Protein AF-A0A6P6J792-F1 (afdb_monomer_lite)

Structure (mmCIF, N/CA/C/O backbone):
data_AF-A0A6P6J792-F1
#
_entry.id   AF-A0A6P6J792-F1
#
loop_
_atom_site.group_PDB
_atom_site.id
_atom_site.type_symbol
_atom_site.label_atom_id
_atom_site.label_alt_id
_atom_site.label_comp_id
_atom_site.label_asym_id
_atom_site.label_entity_id
_atom_site.label_seq_id
_atom_site.pdbx_PDB_ins_code
_atom_site.Cartn_x
_atom_site.Cartn_y
_atom_site.Cartn_z
_atom_site.occupancy
_atom_site.B_iso_or_equiv
_atom_site.auth_seq_id
_atom_site.auth_comp_id
_atom_site.auth_asym_id
_atom_site.auth_atom_id
_atom_site.pdbx_PDB_model_num
ATOM 1 N N . MET A 1 1 ? -31.575 -14.128 58.878 1.00 41.38 1 MET A N 1
ATOM 2 C CA . MET A 1 1 ? -30.615 -15.255 58.989 1.00 41.38 1 MET A CA 1
ATOM 3 C C . MET A 1 1 ? -31.148 -16.362 58.093 1.00 41.38 1 MET A C 1
ATOM 5 O O . MET A 1 1 ? -32.275 -16.748 58.332 1.00 41.38 1 MET A O 1
ATOM 9 N N . GLN A 1 2 ? -30.532 -16.845 57.014 1.00 39.12 2 GLN A N 1
ATOM 10 C CA . GLN A 1 2 ? -29.166 -16.829 56.459 1.00 39.12 2 GLN A CA 1
ATOM 11 C C . GLN A 1 2 ? -29.321 -16.738 54.914 1.00 39.12 2 GLN A C 1
ATOM 13 O O . GLN A 1 2 ? -30.226 -17.353 54.366 1.00 39.12 2 GLN A O 1
ATOM 18 N N . ALA A 1 3 ? -28.703 -15.783 54.214 1.00 39.28 3 ALA A N 1
ATOM 19 C CA . ALA A 1 3 ? -27.408 -15.894 53.523 1.00 39.28 3 ALA A CA 1
ATOM 20 C C . ALA A 1 3 ? -27.269 -17.121 52.591 1.00 39.28 3 ALA A C 1
ATOM 22 O O . ALA A 1 3 ? -26.806 -18.173 53.017 1.00 39.28 3 ALA A O 1
ATOM 23 N N . VAL A 1 4 ? -27.589 -16.949 51.301 1.00 47.94 4 VAL A N 1
ATOM 24 C CA . VAL A 1 4 ? -27.115 -17.831 50.219 1.00 47.94 4 VAL A CA 1
ATOM 25 C C . VAL A 1 4 ? -26.208 -17.003 49.304 1.00 47.94 4 VAL A C 1
ATOM 27 O O . VAL A 1 4 ? -26.667 -16.164 48.534 1.00 47.94 4 VAL A O 1
ATOM 30 N N . PHE A 1 5 ? -24.901 -17.224 49.462 1.00 41.66 5 PHE A N 1
ATOM 31 C CA . PHE A 1 5 ? -23.825 -16.862 48.532 1.00 41.66 5 PHE A CA 1
ATOM 32 C C . PHE A 1 5 ? -24.157 -17.442 47.137 1.00 41.66 5 PHE A C 1
ATOM 34 O O . PHE A 1 5 ? -24.594 -18.581 47.038 1.00 41.66 5 PHE A O 1
ATOM 41 N N . GLY A 1 6 ? -24.055 -16.730 46.013 1.00 37.09 6 GLY A N 1
ATOM 42 C CA . GLY A 1 6 ? -22.864 -16.042 45.524 1.00 37.09 6 GLY A CA 1
ATOM 43 C C . GLY A 1 6 ? -22.067 -16.977 44.601 1.00 37.09 6 GLY A C 1
ATOM 44 O O . GLY A 1 6 ? -21.138 -17.634 45.057 1.00 37.09 6 GLY A O 1
ATOM 45 N N . ARG A 1 7 ? -22.412 -17.043 43.305 1.00 44.44 7 ARG A N 1
ATOM 46 C CA . ARG A 1 7 ? -21.507 -17.540 42.250 1.00 44.44 7 ARG A CA 1
ATOM 47 C C . ARG A 1 7 ? -21.134 -16.361 41.343 1.00 44.44 7 ARG A C 1
ATOM 49 O O . ARG A 1 7 ? -22.045 -15.745 40.792 1.00 44.44 7 ARG A O 1
ATOM 56 N N . PRO A 1 8 ? -19.842 -16.025 41.188 1.00 38.97 8 PRO A N 1
ATOM 57 C CA . PRO A 1 8 ? -19.421 -14.940 40.317 1.00 38.97 8 PRO A CA 1
ATOM 58 C C . PRO A 1 8 ? -19.503 -15.390 38.855 1.00 38.97 8 PRO A C 1
ATOM 60 O O . PRO A 1 8 ? -18.970 -16.438 38.484 1.00 38.97 8 PRO A O 1
ATOM 63 N N . LEU A 1 9 ? -20.175 -14.593 38.023 1.00 39.94 9 LEU A N 1
ATOM 64 C CA . LEU A 1 9 ? -20.071 -14.709 36.575 1.00 39.94 9 LEU A CA 1
ATOM 65 C C . LEU A 1 9 ? -18.696 -14.158 36.185 1.00 39.94 9 LEU A C 1
ATOM 67 O O . LEU A 1 9 ? -18.385 -13.000 36.452 1.00 39.94 9 LEU A O 1
ATOM 71 N N . SER A 1 10 ? -17.867 -15.043 35.640 1.00 38.91 10 SER A N 1
ATOM 72 C CA . SER A 1 10 ? -16.503 -14.788 35.185 1.00 38.91 10 SER A CA 1
ATOM 73 C C . SER A 1 10 ? -16.406 -13.488 34.377 1.00 38.91 10 SER A C 1
ATOM 75 O O . SER A 1 10 ? -16.953 -13.373 33.282 1.00 38.91 10 SER A O 1
ATOM 77 N N . THR A 1 11 ? -15.687 -12.511 34.927 1.00 44.66 11 THR A N 1
ATOM 78 C CA . THR A 1 11 ? -15.142 -11.366 34.199 1.00 44.66 11 THR A CA 1
ATOM 79 C C . THR A 1 11 ? -13.921 -11.841 33.417 1.00 44.66 11 THR A C 1
ATOM 81 O O . THR A 1 11 ? -12.797 -11.803 33.918 1.00 44.66 11 THR A O 1
ATOM 84 N N . GLY A 1 12 ? -14.142 -12.344 32.206 1.00 41.75 12 GLY A N 1
ATOM 85 C CA . GLY A 1 12 ? -13.082 -12.475 31.210 1.00 41.75 12 GLY A CA 1
ATOM 86 C C . GLY A 1 12 ? -12.926 -11.149 30.454 1.00 41.75 12 GLY A C 1
ATOM 87 O O . GLY A 1 12 ? -13.945 -10.586 30.048 1.00 41.75 12 GLY A O 1
ATOM 88 N N . PRO A 1 13 ? -11.708 -10.620 30.244 1.00 41.22 13 PRO A N 1
ATOM 89 C CA . PRO A 1 13 ? -11.504 -9.504 29.330 1.00 41.22 13 PRO A CA 1
ATOM 90 C C . PRO A 1 13 ? -11.864 -9.950 27.907 1.00 41.22 13 PRO A C 1
ATOM 92 O O . PRO A 1 13 ? -11.348 -10.958 27.424 1.00 41.22 13 PRO A O 1
ATOM 95 N N . LEU A 1 14 ? -12.736 -9.199 27.228 1.00 41.28 14 LEU A N 1
ATOM 96 C CA . LEU A 1 14 ? -12.892 -9.278 25.775 1.00 41.28 14 LEU A CA 1
ATOM 97 C C . LEU A 1 14 ? -11.560 -8.852 25.157 1.00 41.28 14 LEU A C 1
ATOM 99 O O . LEU A 1 14 ? -11.226 -7.672 25.083 1.00 41.28 14 LEU A O 1
ATOM 103 N N . GLN A 1 15 ? -10.768 -9.847 24.784 1.00 40.12 15 GLN A N 1
ATOM 104 C CA . GLN A 1 15 ? -9.461 -9.685 24.179 1.00 40.12 15 GLN A CA 1
ATOM 105 C C . GLN A 1 15 ? -9.638 -9.226 22.724 1.00 40.12 15 GLN A C 1
ATOM 107 O O . GLN A 1 15 ? -9.521 -10.005 21.785 1.00 40.12 15 GLN A O 1
ATOM 112 N N . SER A 1 16 ? -9.941 -7.941 22.533 1.00 38.25 16 SER A N 1
ATOM 113 C CA . SER A 1 16 ? -9.894 -7.269 21.230 1.00 38.25 16 SER A CA 1
ATOM 114 C C . SER A 1 16 ? -8.471 -6.796 20.936 1.00 38.25 16 SER A C 1
ATOM 116 O O . SER A 1 16 ? -8.229 -5.623 20.681 1.00 38.25 16 SER A O 1
ATOM 118 N N . THR A 1 17 ? -7.492 -7.699 20.974 1.00 41.62 17 THR A N 1
ATOM 119 C CA . THR A 1 17 ? -6.178 -7.411 20.393 1.00 41.62 17 THR A CA 1
ATOM 120 C C . THR A 1 17 ? -6.271 -7.638 18.892 1.00 41.62 17 THR A C 1
ATOM 122 O O . THR A 1 17 ? -5.899 -8.696 18.388 1.00 41.62 17 THR A O 1
ATOM 125 N N . MET A 1 18 ? -6.766 -6.641 18.160 1.00 43.47 18 MET A N 1
ATOM 126 C CA . MET A 1 18 ? -6.448 -6.505 16.737 1.00 43.47 18 MET A CA 1
ATOM 127 C C . MET A 1 18 ? -5.038 -5.919 16.653 1.00 43.47 18 MET A C 1
ATOM 129 O O . MET A 1 18 ? -4.841 -4.753 16.329 1.00 43.47 18 MET A O 1
ATOM 133 N N . ALA A 1 19 ? -4.053 -6.724 17.054 1.00 40.78 19 ALA A N 1
ATOM 134 C CA . ALA A 1 19 ? -2.654 -6.385 16.884 1.00 40.78 19 ALA A CA 1
ATOM 135 C C . ALA A 1 19 ? -2.362 -6.389 15.381 1.00 40.78 19 ALA A C 1
ATOM 137 O O . ALA A 1 19 ? -2.520 -7.413 14.711 1.00 40.78 19 ALA A O 1
ATOM 138 N N . ALA A 1 20 ? -1.972 -5.229 14.853 1.00 48.38 20 ALA A N 1
ATOM 139 C CA . ALA A 1 20 ? -1.456 -5.115 13.500 1.00 48.38 20 ALA A CA 1
ATOM 140 C C . ALA A 1 20 ? -0.304 -6.124 13.322 1.00 48.38 20 ALA A C 1
ATOM 142 O O . ALA A 1 20 ? 0.550 -6.218 14.210 1.00 48.38 20 ALA A O 1
ATOM 143 N N . PRO A 1 21 ? -0.241 -6.889 12.217 1.00 50.12 21 PRO A N 1
ATOM 144 C CA . PRO A 1 21 ? 0.882 -7.781 11.982 1.00 50.12 21 PRO A CA 1
ATOM 145 C C . PRO A 1 21 ? 2.150 -6.929 11.837 1.00 50.12 21 PRO A C 1
ATOM 147 O O . PRO A 1 21 ? 2.362 -6.290 10.812 1.00 50.12 21 PRO A O 1
ATOM 150 N N . GLY A 1 22 ? 2.991 -6.899 12.873 1.00 50.22 22 GLY A N 1
ATOM 151 C CA . GLY A 1 22 ? 4.273 -6.184 12.899 1.00 50.22 22 GLY A CA 1
ATOM 152 C C . GLY A 1 22 ? 5.383 -6.872 12.097 1.00 50.22 22 GLY A C 1
ATOM 153 O O . GLY A 1 22 ? 6.554 -6.762 12.451 1.00 50.22 22 GLY A O 1
ATOM 154 N N . GLY A 1 23 ? 5.030 -7.633 11.059 1.00 55.28 23 GLY A N 1
ATOM 155 C CA . GLY A 1 23 ? 5.994 -8.257 10.158 1.00 55.28 23 GLY A CA 1
ATOM 156 C C . GLY A 1 23 ? 6.503 -7.241 9.141 1.00 55.28 23 GLY A C 1
ATOM 157 O O . GLY A 1 23 ? 5.718 -6.460 8.605 1.00 55.28 23 GLY A O 1
ATOM 158 N N . ALA A 1 24 ? 7.808 -7.249 8.863 1.00 55.84 24 ALA A N 1
ATOM 159 C CA . ALA A 1 24 ? 8.373 -6.488 7.754 1.00 55.84 24 ALA A CA 1
ATOM 160 C C . ALA A 1 24 ? 7.619 -6.848 6.461 1.00 55.84 24 ALA A C 1
ATOM 162 O O . ALA A 1 24 ? 7.564 -8.012 6.062 1.00 55.84 24 ALA A O 1
ATOM 163 N N . LEU A 1 25 ? 6.969 -5.854 5.858 1.00 68.12 25 LEU A N 1
ATOM 164 C CA . LEU A 1 25 ? 6.150 -6.044 4.668 1.00 68.12 25 LEU A CA 1
ATOM 165 C C . LEU A 1 25 ? 7.072 -6.135 3.457 1.00 68.12 25 LEU A C 1
ATOM 167 O O . LEU A 1 25 ? 7.645 -5.134 3.038 1.00 68.12 25 LEU A O 1
ATOM 171 N N . ASN A 1 26 ? 7.218 -7.341 2.914 1.00 74.00 26 ASN A N 1
ATOM 172 C CA . ASN A 1 26 ? 8.044 -7.580 1.737 1.00 74.00 26 ASN A CA 1
ATOM 173 C C . ASN A 1 26 ? 7.243 -7.258 0.468 1.00 74.00 26 ASN A C 1
ATOM 175 O O . ASN A 1 26 ? 6.236 -7.905 0.190 1.00 74.00 26 ASN A O 1
ATOM 179 N N . CYS A 1 27 ? 7.702 -6.273 -0.309 1.00 83.38 27 CYS A N 1
ATOM 180 C CA . CYS A 1 27 ? 7.125 -5.900 -1.609 1.00 83.38 27 CYS A CA 1
ATOM 181 C C . CYS A 1 27 ? 7.493 -6.903 -2.725 1.00 83.38 27 CYS A C 1
ATOM 183 O O . CYS A 1 27 ? 6.912 -6.898 -3.816 1.00 83.38 27 CYS A O 1
ATOM 185 N N . GLU A 1 28 ? 8.472 -7.782 -2.476 1.00 80.69 28 GLU A N 1
ATOM 186 C CA . GLU A 1 28 ? 8.926 -8.775 -3.448 1.00 80.69 28 GLU A CA 1
ATOM 187 C C . GLU A 1 28 ? 7.819 -9.781 -3.805 1.00 80.69 28 GLU A C 1
ATOM 189 O O . GLU A 1 28 ? 7.567 -10.019 -4.989 1.00 80.69 28 GLU A O 1
ATOM 194 N N . ASP A 1 29 ? 7.105 -10.288 -2.798 1.00 86.12 29 ASP A N 1
ATOM 195 C CA . ASP A 1 29 ? 5.921 -11.124 -2.976 1.00 86.12 29 ASP A CA 1
ATOM 196 C C . ASP A 1 29 ? 4.655 -10.257 -2.926 1.00 86.12 29 ASP A C 1
ATOM 198 O O . ASP A 1 29 ? 4.082 -9.986 -1.866 1.00 86.12 29 ASP A O 1
ATOM 202 N N . PHE A 1 30 ? 4.201 -9.825 -4.106 1.00 85.56 30 PHE A N 1
ATOM 203 C CA . PHE A 1 30 ? 3.008 -8.987 -4.225 1.00 85.56 30 PHE A CA 1
ATOM 204 C C . PHE A 1 30 ? 1.737 -9.686 -3.713 1.00 85.56 30 PHE A C 1
ATOM 206 O O . PHE A 1 30 ? 0.839 -9.015 -3.207 1.00 85.56 30 PHE A O 1
ATOM 213 N N . SER A 1 31 ? 1.661 -11.022 -3.787 1.00 86.50 31 SER A N 1
ATOM 214 C CA . SER A 1 31 ? 0.507 -11.772 -3.282 1.00 86.50 31 SER A CA 1
ATOM 215 C C . SER A 1 31 ? 0.437 -11.679 -1.762 1.00 86.50 31 SER A C 1
ATOM 217 O O . SER A 1 31 ? -0.616 -11.365 -1.208 1.00 86.50 31 SER A O 1
ATOM 219 N N . MET A 1 32 ? 1.562 -11.897 -1.079 1.00 86.88 32 MET A N 1
ATOM 220 C CA . MET A 1 32 ? 1.638 -11.725 0.372 1.00 86.88 32 MET A CA 1
ATOM 221 C C . MET A 1 32 ? 1.383 -10.274 0.783 1.00 86.88 32 MET A C 1
ATOM 223 O O . MET A 1 32 ? 0.621 -10.023 1.717 1.00 86.88 32 MET A O 1
ATOM 227 N N . PHE A 1 33 ? 1.968 -9.315 0.063 1.00 89.06 33 PHE A N 1
ATOM 228 C CA . PHE A 1 33 ? 1.746 -7.892 0.308 1.00 89.06 33 PHE A CA 1
ATOM 229 C C . PHE A 1 33 ? 0.258 -7.520 0.199 1.00 89.06 33 PHE A C 1
ATOM 231 O O . PHE A 1 33 ? -0.278 -6.820 1.061 1.00 89.06 33 PHE A O 1
ATOM 238 N N . GLN A 1 34 ? -0.443 -8.047 -0.810 1.00 89.31 34 GLN A N 1
ATOM 239 C CA . GLN A 1 34 ? -1.877 -7.838 -0.988 1.00 89.31 34 GLN A CA 1
ATOM 240 C C . GLN A 1 34 ? -2.697 -8.411 0.177 1.00 89.31 34 GLN A C 1
ATOM 242 O O . GLN A 1 34 ? -3.624 -7.744 0.642 1.00 89.31 34 GLN A O 1
ATOM 247 N N . GLU A 1 35 ? -2.378 -9.613 0.664 1.00 89.81 35 GLU A N 1
ATOM 248 C CA . GLU A 1 35 ? -3.081 -10.208 1.809 1.00 89.81 35 GLU A CA 1
ATOM 249 C C . GLU A 1 35 ? -2.895 -9.384 3.083 1.00 89.81 35 GLU A C 1
ATOM 251 O O . GLU A 1 35 ? -3.866 -9.115 3.794 1.00 89.81 35 GLU A O 1
ATOM 256 N N . VAL A 1 36 ? -1.685 -8.884 3.343 1.00 89.56 36 VAL A N 1
ATOM 257 C CA . VAL A 1 36 ? -1.472 -8.025 4.512 1.00 89.56 36 VAL A CA 1
ATOM 258 C C . VAL A 1 36 ? -2.231 -6.706 4.376 1.00 89.56 36 VAL A C 1
ATOM 260 O O . VAL A 1 36 ? -2.888 -6.287 5.327 1.00 89.56 36 VAL A O 1
ATOM 263 N N . LEU A 1 37 ? -2.250 -6.084 3.193 1.00 90.25 37 LEU A N 1
ATOM 264 C CA . L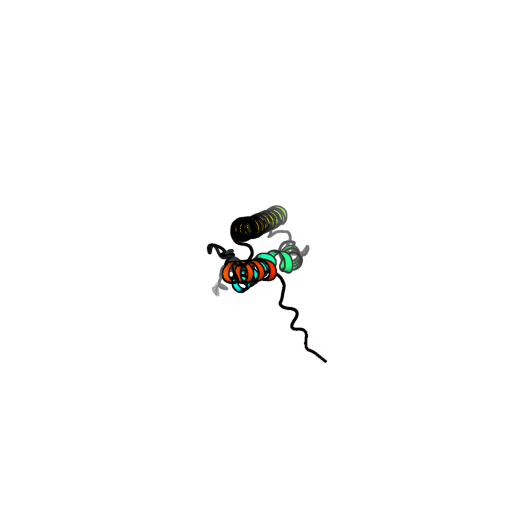EU A 1 37 ? -3.050 -4.875 2.971 1.00 90.25 37 LEU A CA 1
ATOM 265 C C . LEU A 1 37 ? -4.556 -5.108 3.172 1.00 90.25 37 LEU A C 1
ATOM 267 O O . LEU A 1 37 ? -5.244 -4.206 3.657 1.00 90.25 37 LEU A O 1
ATOM 271 N N . LYS A 1 38 ? -5.078 -6.297 2.835 1.00 91.00 38 LYS A N 1
ATOM 272 C CA . LYS A 1 38 ? -6.468 -6.676 3.147 1.00 91.00 38 LYS A CA 1
ATOM 273 C C . LYS A 1 38 ? -6.688 -6.750 4.655 1.00 91.00 38 LYS A C 1
ATOM 275 O O . LYS A 1 38 ? -7.641 -6.160 5.152 1.00 91.00 38 LYS A O 1
ATOM 280 N N . VAL A 1 39 ? -5.784 -7.395 5.395 1.00 90.19 39 VAL A N 1
ATOM 281 C CA . VAL A 1 39 ? -5.859 -7.459 6.865 1.00 90.19 39 VAL A CA 1
ATOM 282 C C . VAL A 1 39 ? -5.806 -6.057 7.478 1.00 90.19 39 VAL A C 1
ATOM 284 O O . VAL A 1 39 ? -6.617 -5.735 8.343 1.00 90.19 39 VAL A O 1
ATOM 287 N N . MET A 1 40 ? -4.931 -5.178 6.985 1.00 87.31 40 MET A N 1
ATOM 288 C CA . MET A 1 40 ? -4.832 -3.789 7.453 1.00 87.31 40 MET A CA 1
ATOM 289 C C . MET A 1 40 ? -6.086 -2.948 7.164 1.00 87.31 40 MET A C 1
ATOM 291 O O . MET A 1 40 ? -6.280 -1.926 7.816 1.00 87.31 40 MET A O 1
ATOM 295 N N . ARG A 1 41 ? -6.934 -3.340 6.202 1.00 90.62 41 ARG A N 1
ATOM 296 C CA . ARG A 1 41 ? -8.229 -2.688 5.923 1.00 90.62 41 ARG A CA 1
ATOM 297 C C . ARG A 1 41 ? -9.369 -3.162 6.817 1.00 90.62 41 ARG A C 1
ATOM 299 O O . ARG A 1 41 ? -10.398 -2.502 6.866 1.00 90.62 41 ARG A O 1
ATOM 306 N N . THR A 1 42 ? -9.187 -4.242 7.575 1.00 88.50 42 THR A N 1
ATOM 307 C CA . THR A 1 42 ? -10.257 -4.767 8.441 1.00 88.50 42 THR A CA 1
ATOM 308 C C . THR A 1 42 ? -10.742 -3.754 9.478 1.00 88.50 42 THR A C 1
ATOM 310 O O . THR A 1 42 ? -11.905 -3.806 9.873 1.00 88.50 42 THR A O 1
ATOM 313 N N . ILE A 1 43 ? -9.879 -2.822 9.905 1.00 86.06 43 ILE A N 1
ATOM 314 C CA . ILE A 1 43 ? -10.276 -1.708 10.770 1.00 86.06 43 ILE A CA 1
ATOM 315 C C . ILE A 1 43 ? -11.252 -0.767 10.059 1.00 86.06 43 ILE A C 1
ATOM 317 O O . ILE A 1 43 ? -12.256 -0.406 10.662 1.00 86.06 43 ILE A O 1
ATOM 321 N N . ASP A 1 44 ? -11.012 -0.458 8.776 1.00 87.44 44 ASP A N 1
ATOM 322 C CA . ASP A 1 44 ? -11.889 0.369 7.942 1.00 87.44 44 ASP A CA 1
ATOM 323 C C . ASP A 1 44 ? -13.246 -0.318 7.733 1.00 87.44 44 ASP A C 1
ATOM 325 O O . ASP A 1 44 ? -14.297 0.279 7.967 1.00 87.44 44 ASP A O 1
ATOM 329 N N . ASP A 1 45 ? -13.220 -1.606 7.372 1.00 87.56 45 ASP A N 1
ATOM 330 C CA . ASP A 1 45 ? -14.422 -2.415 7.125 1.00 87.56 45 ASP A CA 1
ATOM 331 C C . ASP A 1 45 ? -15.320 -2.513 8.368 1.00 87.56 45 ASP A C 1
ATOM 333 O O . ASP A 1 45 ? -16.536 -2.693 8.275 1.00 87.56 45 ASP A O 1
ATOM 337 N N . ARG A 1 46 ? -14.719 -2.392 9.555 1.00 86.06 46 ARG A N 1
ATOM 338 C CA . ARG A 1 46 ? -15.408 -2.488 10.840 1.00 86.06 46 ARG A CA 1
ATOM 339 C C . ARG A 1 46 ? -15.698 -1.136 11.479 1.00 86.06 46 ARG A C 1
ATOM 341 O O . ARG A 1 46 ? -16.273 -1.153 12.560 1.00 86.06 46 ARG A O 1
ATOM 348 N N . ILE A 1 47 ? -15.405 0.009 10.850 1.00 87.00 47 ILE A N 1
ATOM 349 C CA . ILE A 1 47 ? -15.638 1.342 11.451 1.00 87.00 47 ILE A CA 1
ATOM 350 C C . ILE A 1 47 ? -17.086 1.503 11.916 1.00 87.00 47 ILE A C 1
ATOM 352 O O . ILE A 1 47 ? -17.325 1.896 13.053 1.00 87.00 47 ILE A O 1
ATOM 356 N N . VAL A 1 48 ? -18.063 1.168 11.066 1.00 84.38 48 VAL A N 1
ATOM 357 C CA . VAL A 1 48 ? -19.491 1.311 11.404 1.00 84.38 48 VAL A CA 1
ATOM 358 C C . VAL A 1 48 ? -19.859 0.427 12.593 1.00 84.38 48 VAL A C 1
ATOM 360 O O . VAL A 1 48 ? -20.553 0.865 13.505 1.00 84.38 48 VAL A O 1
ATOM 363 N N . HIS A 1 49 ? -19.362 -0.810 12.617 1.00 82.62 49 HIS A N 1
ATOM 364 C CA . HIS A 1 49 ? -19.569 -1.712 13.746 1.00 82.62 49 HIS A CA 1
ATOM 365 C C . HIS A 1 49 ? -18.866 -1.208 15.015 1.00 82.62 49 HIS A C 1
ATOM 367 O O . HIS A 1 49 ? -19.453 -1.249 16.091 1.00 82.62 49 HIS A O 1
ATOM 373 N N . GLY A 1 50 ? -17.646 -0.685 14.886 1.00 79.75 50 GLY A N 1
ATOM 374 C CA . GLY A 1 50 ? -16.876 -0.071 15.962 1.00 79.75 50 GLY A CA 1
ATOM 375 C C . GLY A 1 50 ? -17.619 1.106 16.577 1.00 79.75 50 GLY A C 1
ATOM 376 O O . GLY A 1 50 ? -17.830 1.118 17.782 1.00 79.75 50 GLY A O 1
ATOM 377 N N . LEU A 1 51 ? -18.115 2.038 15.761 1.00 81.50 51 LEU A N 1
ATOM 378 C CA . LEU A 1 51 ? -18.917 3.184 16.205 1.00 81.50 51 LEU A CA 1
ATOM 379 C C . LEU A 1 51 ? -20.234 2.750 16.862 1.00 81.50 51 LEU A C 1
ATOM 381 O O . LEU A 1 51 ? -20.576 3.219 17.944 1.00 81.50 51 LEU A O 1
ATOM 385 N N . ASN A 1 52 ? -20.949 1.804 16.252 1.00 77.06 52 ASN A N 1
ATOM 386 C CA . ASN A 1 52 ? -22.230 1.323 16.777 1.00 77.06 52 ASN A CA 1
ATOM 387 C C . ASN A 1 52 ? -22.092 0.524 18.083 1.00 77.06 52 ASN A C 1
ATOM 389 O O . ASN A 1 52 ? -23.060 0.408 18.828 1.00 77.06 52 ASN A O 1
ATOM 393 N N . THR A 1 53 ? -20.918 -0.053 18.351 1.00 75.00 53 THR A N 1
ATOM 394 C CA . THR A 1 53 ? -20.629 -0.762 19.609 1.00 75.00 53 THR A CA 1
ATOM 395 C C . THR A 1 53 ?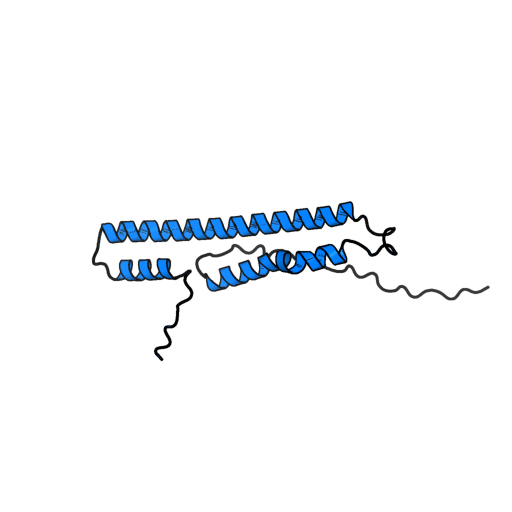 -19.994 0.144 20.665 1.00 75.00 53 THR A C 1
ATOM 397 O O . THR A 1 53 ? -20.165 -0.119 21.853 1.00 75.00 53 THR A O 1
ATOM 400 N N . THR A 1 54 ? -19.307 1.222 20.265 1.00 69.19 54 THR A N 1
ATOM 401 C CA . THR A 1 54 ? -18.710 2.208 21.188 1.00 69.19 54 THR A CA 1
ATOM 402 C C . THR A 1 54 ? -19.700 3.256 21.679 1.00 69.19 54 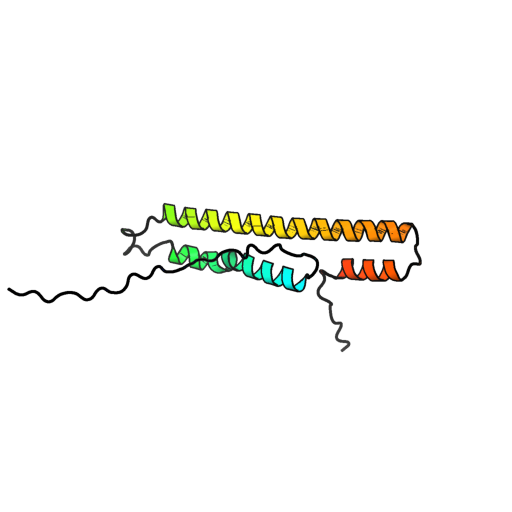THR A C 1
ATOM 404 O O . THR A 1 54 ? -19.542 3.720 22.803 1.00 69.19 54 THR A O 1
ATOM 407 N N . VAL A 1 55 ? -20.734 3.606 20.903 1.00 65.06 55 VAL A N 1
ATOM 408 C CA . VAL A 1 55 ? -21.803 4.513 21.351 1.00 65.06 55 VAL A CA 1
ATOM 409 C C . VAL A 1 55 ? -22.908 3.690 22.024 1.00 65.06 55 VAL A C 1
ATOM 411 O O . VAL A 1 55 ? -23.684 3.027 21.332 1.00 65.06 55 VAL A O 1
ATOM 414 N N . PRO A 1 56 ? -23.028 3.699 23.365 1.00 61.44 56 PRO A N 1
ATOM 415 C CA . PRO A 1 56 ? -24.046 2.907 24.036 1.00 61.44 56 PRO A CA 1
ATOM 416 C C . PRO A 1 56 ? -25.434 3.462 23.709 1.00 61.44 56 PRO A C 1
ATOM 418 O O . PRO A 1 56 ? -25.658 4.673 23.739 1.00 61.44 56 PRO A O 1
ATOM 421 N N . THR A 1 57 ? -26.409 2.578 23.496 1.00 61.41 57 THR A N 1
ATOM 422 C CA . THR A 1 57 ? -27.830 2.956 23.554 1.00 61.41 57 THR A CA 1
ATOM 423 C C . THR A 1 57 ? -28.132 3.664 24.878 1.00 61.41 57 THR A C 1
ATOM 425 O O . THR A 1 57 ? -27.571 3.292 25.910 1.00 61.41 57 THR A O 1
ATOM 428 N N . ALA A 1 58 ? -29.040 4.647 24.861 1.00 61.56 58 ALA A N 1
ATOM 429 C CA . ALA A 1 58 ? -29.316 5.589 25.958 1.00 61.56 58 ALA A CA 1
ATOM 430 C C . ALA A 1 58 ? -29.430 4.960 27.367 1.00 61.56 58 ALA A C 1
ATOM 432 O O . ALA A 1 58 ? -29.072 5.596 28.358 1.00 61.56 58 ALA A O 1
ATOM 433 N N . SER A 1 59 ? -29.856 3.698 27.458 1.00 58.28 59 SER A N 1
ATOM 434 C CA . SER A 1 59 ? -29.983 2.913 28.693 1.00 58.28 59 SER A CA 1
ATOM 435 C C . SER A 1 59 ? -28.657 2.472 29.348 1.00 58.28 59 SER A C 1
ATOM 437 O O . SER A 1 59 ? -28.677 2.036 30.495 1.00 58.28 59 SER A O 1
ATOM 439 N N . PHE A 1 60 ? -27.512 2.579 28.663 1.00 59.81 60 PHE A N 1
ATOM 440 C CA . PHE A 1 60 ? -26.178 2.176 29.156 1.00 59.81 60 PHE A CA 1
ATOM 441 C C . PHE A 1 60 ? -25.172 3.339 29.253 1.00 59.81 60 PHE A C 1
ATOM 443 O O . PHE A 1 60 ? -24.003 3.127 29.579 1.00 59.81 60 PHE A O 1
ATOM 450 N N . SER A 1 61 ? -25.638 4.572 29.037 1.00 58.84 61 SER A N 1
ATOM 451 C CA . SER A 1 61 ? -24.839 5.809 29.020 1.00 58.84 61 SER A CA 1
ATOM 452 C C . SER A 1 61 ? -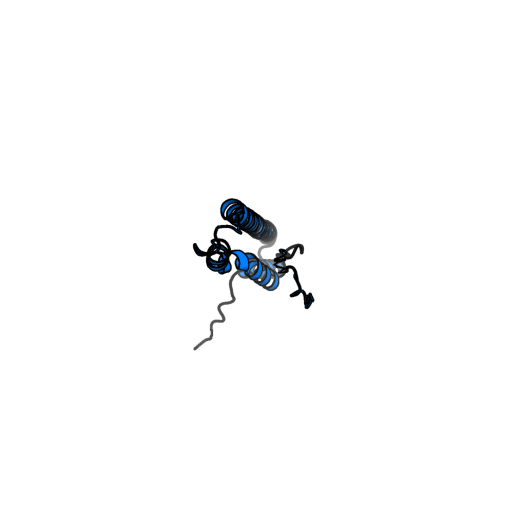24.079 6.110 30.323 1.00 58.84 61 SER A C 1
ATOM 454 O O . SER A 1 61 ? -23.100 6.843 30.302 1.00 58.84 61 SER A O 1
ATOM 456 N N . GLY A 1 62 ? -24.474 5.512 31.452 1.00 61.84 62 GLY A N 1
ATOM 457 C CA . GLY A 1 62 ? -23.797 5.694 32.743 1.00 61.84 62 GLY A CA 1
ATOM 458 C C . GLY A 1 62 ? -22.551 4.826 32.974 1.00 61.84 62 GLY A C 1
ATOM 459 O O . GLY A 1 62 ? -21.939 4.951 34.030 1.00 61.84 62 GLY A O 1
ATOM 460 N N . LYS A 1 63 ? -22.196 3.912 32.055 1.00 64.94 63 LYS A N 1
ATOM 461 C CA . LYS A 1 63 ? -21.099 2.934 32.251 1.00 64.94 63 LYS A CA 1
ATOM 462 C C . LYS A 1 63 ? -19.944 3.045 31.253 1.00 64.94 63 LYS A C 1
ATOM 464 O O . LYS A 1 63 ? -18.943 2.360 31.438 1.00 64.94 63 LYS A O 1
ATOM 469 N N . VAL A 1 64 ? -20.076 3.862 30.209 1.00 70.00 64 VAL A N 1
ATOM 470 C CA . VAL A 1 64 ? -19.074 3.995 29.142 1.00 70.00 64 VAL A CA 1
ATOM 471 C C . VAL A 1 64 ? -18.862 5.473 28.849 1.00 70.00 64 VAL A C 1
ATOM 473 O O . VAL A 1 64 ? -19.811 6.179 28.515 1.00 70.00 64 VAL A O 1
ATOM 476 N N . ASP A 1 65 ? -17.616 5.931 28.959 1.00 77.06 65 ASP A N 1
ATOM 477 C CA . ASP A 1 65 ? -17.224 7.251 28.477 1.00 77.06 65 ASP A CA 1
ATOM 478 C C . ASP A 1 65 ? -17.107 7.200 26.950 1.00 77.06 65 ASP A C 1
ATOM 480 O O . ASP A 1 65 ? -16.110 6.735 26.384 1.00 77.06 65 ASP A O 1
ATOM 484 N N . ALA A 1 66 ? -18.169 7.654 26.286 1.00 77.75 66 ALA A N 1
ATOM 485 C CA . ALA A 1 66 ? -18.248 7.718 24.834 1.00 77.75 66 ALA A CA 1
ATOM 486 C C . ALA A 1 66 ? -17.145 8.606 24.232 1.00 77.75 66 ALA A C 1
ATOM 488 O O . ALA A 1 66 ? -16.694 8.344 23.120 1.00 77.75 66 ALA A O 1
ATOM 489 N N . THR A 1 67 ? -16.673 9.630 24.954 1.00 82.50 67 THR A N 1
ATOM 490 C CA . THR A 1 67 ? -15.618 10.528 24.462 1.00 82.50 67 THR A CA 1
ATOM 491 C C . THR A 1 67 ? -14.289 9.792 24.411 1.00 82.50 67 THR A C 1
ATOM 493 O O . THR A 1 67 ? -13.604 9.813 23.389 1.00 82.50 67 THR A O 1
ATOM 496 N N . GLN A 1 68 ? -13.946 9.105 25.501 1.00 83.56 68 GLN A N 1
ATOM 497 C CA . GLN A 1 68 ? -12.694 8.364 25.606 1.00 83.56 68 GLN A CA 1
ATOM 498 C C . GLN A 1 68 ? -12.639 7.197 24.608 1.00 83.56 68 GLN A C 1
ATOM 500 O O . GLN A 1 68 ? -11.653 7.044 23.893 1.00 83.56 68 GLN A O 1
ATOM 505 N N . THR A 1 69 ? -13.723 6.431 24.473 1.00 80.81 69 THR A N 1
ATOM 506 C CA . THR A 1 69 ? -13.792 5.311 23.514 1.00 80.81 69 THR A CA 1
ATOM 507 C C . THR A 1 69 ? -13.796 5.767 22.052 1.00 80.81 69 THR A C 1
ATOM 509 O O . THR A 1 69 ? -13.114 5.160 21.225 1.00 80.81 69 THR A O 1
ATOM 512 N N . CYS A 1 70 ? -14.492 6.860 21.711 1.00 84.88 70 CYS A N 1
ATOM 513 C CA . CYS A 1 70 ? -14.396 7.449 20.369 1.00 84.88 70 CYS A CA 1
ATOM 514 C C . CYS A 1 70 ? -12.970 7.919 20.055 1.00 84.88 70 CYS A C 1
ATOM 516 O O . CYS A 1 70 ? -12.501 7.753 18.928 1.00 84.88 70 CYS A O 1
ATOM 518 N N . LYS A 1 71 ? -12.274 8.497 21.042 1.00 88.81 71 LYS A N 1
ATOM 519 C CA . LYS A 1 71 ? -10.887 8.945 20.890 1.00 88.81 71 LYS A CA 1
ATOM 520 C C . LYS A 1 71 ? -9.939 7.770 20.634 1.00 88.81 71 LYS A C 1
ATOM 522 O O . LYS A 1 71 ? -9.143 7.842 19.706 1.00 88.81 71 LYS A O 1
ATOM 527 N N . GLU A 1 72 ? -10.067 6.683 21.389 1.00 86.94 72 GLU A N 1
ATOM 528 C CA . GLU A 1 72 ? -9.274 5.460 21.188 1.00 86.94 72 GLU A CA 1
ATOM 529 C C . GLU A 1 72 ? -9.509 4.840 19.804 1.00 86.94 72 GLU A C 1
ATOM 531 O O . GLU A 1 72 ? -8.558 4.467 19.115 1.00 86.94 72 GLU A O 1
ATOM 536 N N . LEU A 1 73 ? -10.769 4.787 19.354 1.00 85.94 73 LEU A N 1
ATOM 537 C CA . LEU A 1 73 ? -11.107 4.320 18.009 1.00 85.94 73 LEU A CA 1
ATOM 538 C C . LEU A 1 73 ? -10.469 5.204 16.928 1.00 85.94 73 LEU A C 1
ATOM 540 O O . LEU A 1 73 ? -9.926 4.688 15.952 1.00 85.94 73 LEU A O 1
ATOM 544 N N . TYR A 1 74 ? -10.516 6.526 17.105 1.00 90.00 74 TYR A N 1
ATOM 545 C CA . TYR A 1 74 ? -9.897 7.480 16.186 1.00 90.00 74 TYR A CA 1
ATOM 546 C C . TYR A 1 74 ? -8.373 7.322 16.124 1.00 90.00 74 TYR A C 1
ATOM 548 O O . TYR A 1 74 ? -7.808 7.281 15.032 1.00 90.00 74 TYR A O 1
ATOM 556 N N . GLU A 1 75 ? -7.706 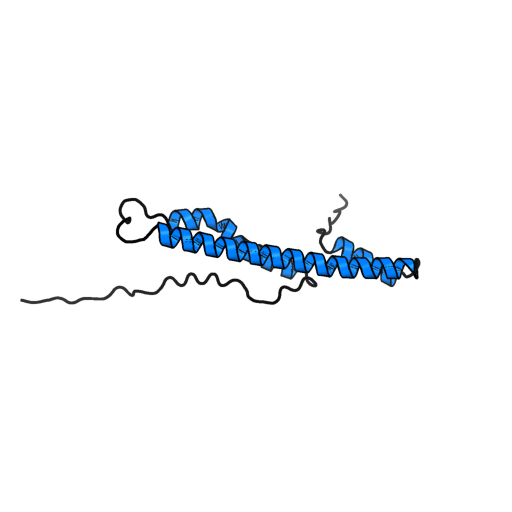7.208 17.273 1.00 92.31 75 GLU A N 1
ATOM 557 C CA . GLU A 1 75 ? -6.253 7.019 17.343 1.00 92.31 75 GLU A CA 1
ATOM 558 C C . GLU A 1 75 ? -5.832 5.702 16.677 1.00 92.31 75 GLU A C 1
ATOM 560 O O . GLU A 1 75 ? -4.920 5.702 15.849 1.00 92.31 75 GLU A O 1
ATOM 565 N N . SER A 1 76 ? -6.558 4.609 16.938 1.00 89.38 76 SER A N 1
ATOM 566 C CA . SER A 1 76 ? -6.321 3.310 16.298 1.00 89.38 76 SER A CA 1
ATOM 567 C C . SER A 1 76 ? -6.515 3.362 14.778 1.00 89.38 76 SER A C 1
ATOM 569 O O . SER A 1 76 ? -5.694 2.836 14.021 1.00 89.38 76 SER A O 1
ATOM 571 N N . LEU A 1 77 ? -7.569 4.041 14.313 1.00 90.62 77 LEU A N 1
ATOM 572 C CA . LEU A 1 77 ? -7.829 4.233 12.888 1.00 90.62 77 LEU A CA 1
ATOM 573 C C . LEU A 1 77 ? -6.703 5.034 12.223 1.00 90.62 77 LEU A C 1
ATOM 575 O O . LEU A 1 77 ? -6.203 4.652 11.163 1.00 90.62 77 LEU A O 1
ATOM 579 N N . MET A 1 78 ? -6.276 6.126 12.859 1.00 93.56 78 MET A N 1
ATOM 580 C CA . MET A 1 78 ? -5.201 6.977 12.358 1.00 93.56 78 MET A CA 1
ATOM 581 C C . MET A 1 78 ? -3.877 6.213 12.262 1.00 93.56 78 MET A C 1
ATOM 583 O O . MET A 1 78 ? -3.208 6.267 11.230 1.00 93.56 78 MET A O 1
ATOM 587 N N . GLU A 1 79 ? -3.512 5.459 13.298 1.00 92.06 79 GLU A N 1
ATOM 588 C CA . GLU A 1 79 ? -2.298 4.640 13.301 1.00 92.06 79 GLU A CA 1
ATOM 589 C C . GLU A 1 79 ? -2.321 3.593 12.179 1.00 92.06 79 GLU A C 1
ATOM 591 O O . GLU A 1 79 ? -1.350 3.454 11.426 1.00 92.06 79 GLU A O 1
ATOM 596 N N . ALA A 1 80 ? -3.449 2.900 12.001 1.00 90.12 80 ALA A N 1
ATOM 597 C CA . ALA A 1 80 ? -3.605 1.918 10.936 1.00 90.12 80 ALA A CA 1
ATOM 598 C C . ALA A 1 80 ? -3.501 2.550 9.536 1.00 90.12 80 ALA A C 1
ATOM 600 O O . ALA A 1 80 ? -2.857 1.977 8.651 1.00 90.12 80 ALA A O 1
ATOM 601 N N . HIS A 1 81 ? -4.076 3.742 9.331 1.00 92.56 81 HIS A N 1
ATOM 602 C CA . HIS A 1 81 ? -3.928 4.494 8.083 1.00 92.56 81 HIS A CA 1
ATOM 603 C C . HIS A 1 81 ? -2.475 4.873 7.805 1.00 92.56 81 HIS A C 1
ATOM 605 O O . HIS A 1 81 ? -1.993 4.637 6.697 1.00 92.56 81 HIS A O 1
ATOM 611 N N . LEU A 1 82 ? -1.772 5.426 8.797 1.00 93.44 82 LEU A N 1
ATOM 612 C CA . LEU A 1 82 ? -0.368 5.822 8.662 1.00 93.44 82 LEU A CA 1
ATOM 613 C C . LEU A 1 82 ? 0.526 4.618 8.363 1.00 93.44 82 LEU A C 1
ATOM 615 O O . LEU A 1 82 ? 1.384 4.679 7.481 1.00 93.44 82 LEU A O 1
ATOM 619 N N . SER A 1 83 ? 0.296 3.506 9.060 1.00 91.38 83 SER A N 1
ATOM 620 C CA . SER A 1 83 ? 1.007 2.250 8.832 1.00 91.38 83 SER A CA 1
ATOM 621 C C . SER A 1 83 ? 0.787 1.735 7.405 1.00 91.38 83 SER A C 1
ATOM 623 O O . SER A 1 83 ? 1.745 1.408 6.699 1.00 91.38 83 SER A O 1
ATOM 625 N N . ARG A 1 84 ? -0.467 1.742 6.933 1.00 93.00 84 ARG A N 1
ATOM 626 C CA . ARG A 1 84 ? -0.829 1.304 5.579 1.00 93.00 84 ARG A CA 1
ATOM 627 C C . ARG A 1 84 ? -0.228 2.198 4.497 1.00 93.00 84 ARG A C 1
ATOM 629 O O . ARG A 1 84 ? 0.306 1.690 3.515 1.00 93.00 84 ARG A O 1
ATOM 636 N N . ASP A 1 85 ? -0.295 3.513 4.672 1.00 93.25 85 ASP A N 1
ATOM 637 C CA . ASP A 1 85 ? 0.276 4.478 3.730 1.00 93.25 85 ASP A CA 1
ATOM 638 C C . ASP A 1 85 ? 1.801 4.337 3.637 1.00 93.25 85 ASP A C 1
ATOM 640 O O . ASP A 1 85 ? 2.358 4.263 2.539 1.00 93.25 85 ASP A O 1
ATOM 644 N N . LYS A 1 86 ? 2.478 4.191 4.784 1.00 93.12 86 LYS A N 1
ATOM 645 C CA . LYS A 1 86 ? 3.920 3.926 4.836 1.00 93.12 86 LYS A CA 1
ATOM 646 C C . LYS A 1 86 ? 4.281 2.651 4.073 1.00 93.12 86 LYS A C 1
ATOM 648 O O . LYS A 1 86 ? 5.187 2.684 3.246 1.00 93.12 86 LYS A O 1
ATOM 653 N N . ALA A 1 87 ? 3.556 1.557 4.307 1.00 90.94 87 ALA A N 1
ATOM 654 C CA . ALA A 1 87 ? 3.776 0.283 3.626 1.00 90.94 87 ALA A CA 1
ATOM 655 C C . ALA A 1 87 ? 3.675 0.405 2.098 1.00 90.94 87 ALA A C 1
ATOM 657 O O . ALA A 1 87 ? 4.554 -0.054 1.366 1.00 90.94 87 ALA A O 1
ATOM 658 N N . ILE A 1 88 ? 2.618 1.065 1.618 1.00 91.69 88 ILE A N 1
ATOM 659 C CA . ILE A 1 88 ? 2.379 1.286 0.189 1.00 91.69 88 ILE A CA 1
ATOM 660 C C . ILE A 1 88 ? 3.495 2.141 -0.414 1.00 91.69 88 ILE A C 1
ATOM 662 O O . ILE A 1 88 ? 4.077 1.764 -1.431 1.00 91.69 88 ILE A O 1
ATOM 666 N N . LYS A 1 89 ? 3.843 3.263 0.226 1.00 93.75 89 LYS A N 1
ATOM 667 C CA . LYS A 1 89 ? 4.907 4.160 -0.248 1.00 93.75 89 LYS A CA 1
ATOM 668 C C . LYS A 1 89 ? 6.270 3.474 -0.292 1.00 93.75 89 LYS A C 1
ATOM 670 O O . LYS A 1 89 ? 7.004 3.666 -1.261 1.00 93.75 89 LYS A O 1
ATOM 675 N N . SER A 1 90 ? 6.599 2.658 0.710 1.00 91.69 90 SER A N 1
ATOM 676 C CA . SER A 1 90 ? 7.834 1.870 0.722 1.00 91.69 90 SER A CA 1
ATOM 677 C C . SER A 1 90 ? 7.892 0.901 -0.461 1.00 91.69 90 SER A C 1
ATOM 679 O O . SER A 1 90 ? 8.875 0.920 -1.197 1.00 91.69 90 SER A O 1
ATOM 681 N N . CYS A 1 91 ? 6.819 0.149 -0.719 1.00 91.19 91 CYS A N 1
ATOM 682 C CA . CYS A 1 91 ? 6.758 -0.792 -1.843 1.00 91.19 91 CYS A CA 1
ATOM 683 C C . CYS A 1 91 ? 6.844 -0.093 -3.217 1.00 91.19 91 CYS A C 1
ATOM 685 O O . CYS A 1 91 ? 7.555 -0.551 -4.116 1.00 91.19 91 CYS A O 1
ATOM 687 N N . ILE A 1 92 ? 6.194 1.068 -3.376 1.00 91.19 92 ILE A N 1
ATOM 688 C CA . ILE A 1 92 ? 6.314 1.896 -4.591 1.00 91.19 92 ILE A CA 1
ATOM 689 C C . ILE A 1 92 ? 7.755 2.379 -4.781 1.00 91.19 92 ILE A C 1
ATOM 691 O O . ILE A 1 92 ? 8.287 2.321 -5.891 1.00 91.19 92 ILE A O 1
ATOM 695 N N . THR A 1 93 ? 8.396 2.852 -3.712 1.00 93.00 93 THR A N 1
ATOM 696 C CA . THR A 1 93 ? 9.777 3.353 -3.759 1.00 93.00 93 THR A CA 1
ATOM 697 C C . THR A 1 93 ? 10.740 2.242 -4.174 1.00 93.00 93 THR A C 1
ATOM 699 O O . THR A 1 93 ? 11.536 2.431 -5.088 1.00 93.00 93 THR A O 1
ATOM 702 N N . GLU A 1 94 ? 10.614 1.062 -3.571 1.00 90.81 94 GLU A N 1
ATOM 703 C CA . GLU A 1 94 ? 11.422 -0.114 -3.900 1.00 90.81 94 GLU A CA 1
ATOM 704 C C . GLU A 1 94 ? 11.229 -0.547 -5.361 1.00 90.81 94 GLU A C 1
ATOM 706 O O . GLU A 1 94 ? 12.190 -0.620 -6.127 1.00 90.81 94 GLU A O 1
ATOM 711 N N . THR A 1 95 ? 9.978 -0.735 -5.791 1.00 90.69 95 THR A N 1
ATOM 712 C CA . THR A 1 95 ? 9.667 -1.165 -7.164 1.00 90.69 95 THR A CA 1
ATOM 713 C C . THR A 1 95 ? 10.130 -0.137 -8.196 1.00 90.69 95 THR A C 1
ATOM 715 O O . THR A 1 95 ? 10.677 -0.494 -9.240 1.00 90.69 95 THR A O 1
ATOM 718 N N . SER A 1 96 ? 9.929 1.156 -7.927 1.00 91.62 96 SER A N 1
ATOM 719 C CA . SER A 1 96 ? 10.342 2.218 -8.850 1.00 91.62 96 SER A CA 1
ATOM 720 C C . SER A 1 96 ? 11.861 2.313 -8.989 1.00 91.62 96 SER A C 1
ATOM 722 O O . SER A 1 96 ? 12.338 2.534 -10.103 1.00 91.62 96 SER A O 1
ATOM 724 N N . ALA A 1 97 ? 12.617 2.069 -7.913 1.00 93.75 97 ALA A N 1
ATOM 725 C CA . ALA A 1 97 ? 14.073 1.990 -7.962 1.00 93.75 97 ALA A CA 1
ATOM 726 C C . ALA A 1 97 ? 14.544 0.821 -8.842 1.00 93.75 97 ALA A C 1
ATOM 728 O O . ALA A 1 97 ? 15.371 1.025 -9.731 1.00 93.75 97 ALA A O 1
ATOM 729 N N . VAL A 1 98 ? 13.963 -0.372 -8.667 1.00 92.88 98 VAL A N 1
ATOM 730 C CA . VAL A 1 98 ? 14.291 -1.558 -9.481 1.00 92.88 98 VAL A CA 1
ATOM 731 C C . VAL A 1 98 ? 13.962 -1.325 -10.959 1.00 92.88 98 VAL A C 1
ATOM 733 O O . VAL A 1 98 ? 14.790 -1.567 -11.836 1.00 92.88 98 VAL A O 1
ATOM 736 N N . VAL A 1 99 ? 12.773 -0.792 -11.263 1.00 93.31 99 VAL A N 1
ATOM 737 C CA . VAL A 1 99 ? 12.383 -0.459 -12.644 1.00 93.31 99 VAL A CA 1
ATOM 738 C C . VAL A 1 99 ? 13.296 0.615 -13.241 1.00 93.31 99 VAL A C 1
ATOM 740 O O . VAL A 1 99 ? 13.602 0.550 -14.432 1.00 93.31 99 VAL A O 1
ATOM 743 N N . GLY A 1 100 ? 13.733 1.593 -12.444 1.00 94.50 100 GLY A N 1
ATOM 744 C CA . GLY A 1 100 ? 14.701 2.612 -12.851 1.00 94.50 100 GLY A CA 1
ATOM 745 C C . GLY A 1 100 ? 16.038 1.999 -13.267 1.00 94.50 100 GLY A C 1
ATOM 746 O O . GLY A 1 100 ? 16.483 2.223 -14.391 1.00 94.50 100 GLY A O 1
ATOM 747 N N . GLN A 1 101 ? 16.610 1.142 -12.418 1.00 95.19 101 GLN A N 1
ATOM 748 C CA . GLN A 1 101 ? 17.869 0.439 -12.697 1.00 95.19 101 GLN A CA 1
ATOM 749 C C . GLN A 1 101 ? 17.775 -0.421 -13.965 1.00 95.19 101 GLN A C 1
ATOM 751 O O . GLN A 1 101 ? 18.600 -0.291 -14.866 1.00 95.19 101 GLN A O 1
ATOM 756 N N . LEU A 1 102 ? 16.711 -1.219 -14.109 1.00 94.44 102 LEU A N 1
ATOM 757 C CA . LEU A 1 102 ? 16.500 -2.056 -15.297 1.00 94.44 102 LEU A CA 1
ATOM 758 C C . LEU A 1 102 ? 16.331 -1.232 -16.587 1.00 94.44 102 LEU A C 1
ATOM 760 O O . LEU A 1 102 ? 16.700 -1.685 -17.673 1.00 94.44 102 LEU A O 1
ATOM 764 N N . ARG A 1 103 ? 15.770 -0.017 -16.503 1.00 93.88 103 ARG A N 1
ATOM 765 C CA . ARG A 1 103 ? 15.685 0.905 -17.650 1.00 93.88 103 ARG A CA 1
ATOM 766 C C . ARG A 1 103 ? 17.056 1.448 -18.042 1.00 93.88 103 ARG A C 1
ATOM 768 O O . ARG A 1 103 ? 17.334 1.532 -19.236 1.00 93.88 103 ARG A O 1
ATOM 775 N N . GLU A 1 104 ? 17.893 1.797 -17.070 1.00 95.94 104 GLU A N 1
ATOM 776 C CA . GLU A 1 104 ? 19.264 2.255 -17.318 1.00 95.94 104 GLU A CA 1
ATOM 777 C C . GLU A 1 104 ? 20.141 1.143 -17.902 1.00 95.94 104 GLU A C 1
ATOM 779 O O . GLU A 1 104 ? 20.892 1.381 -18.845 1.00 95.94 104 GLU A O 1
ATOM 784 N N . GLU A 1 105 ? 20.022 -0.085 -17.397 1.00 93.56 105 GLU A N 1
ATOM 785 C CA . GLU A 1 105 ? 20.730 -1.248 -17.941 1.00 93.56 105 GLU A CA 1
ATOM 786 C C . GLU A 1 105 ? 20.301 -1.548 -19.378 1.00 93.56 105 GLU A C 1
ATOM 788 O O . GLU A 1 105 ? 21.149 -1.728 -20.251 1.00 93.56 105 GLU A O 1
ATOM 793 N N . ARG A 1 106 ? 18.995 -1.488 -19.665 1.00 92.00 106 ARG A N 1
ATOM 794 C CA . ARG A 1 106 ? 18.479 -1.625 -21.034 1.00 92.00 106 ARG A CA 1
ATOM 795 C C . ARG A 1 106 ? 18.991 -0.527 -21.970 1.00 92.00 106 ARG A C 1
ATOM 797 O O . ARG A 1 106 ? 19.132 -0.767 -23.163 1.00 92.00 106 ARG A O 1
ATOM 804 N N . ALA A 1 107 ? 19.239 0.681 -21.464 1.00 93.69 107 ALA A N 1
ATOM 805 C CA . ALA A 1 107 ? 19.804 1.759 -22.273 1.00 93.69 107 ALA A CA 1
ATOM 806 C C . ALA A 1 107 ? 21.277 1.505 -22.641 1.00 93.69 107 ALA A C 1
ATOM 808 O O . ALA A 1 107 ? 21.736 2.002 -23.666 1.00 93.69 107 ALA A O 1
ATOM 809 N N . LYS A 1 108 ? 22.006 0.729 -21.826 1.00 94.75 108 LYS A N 1
ATOM 810 C CA . LYS A 1 108 ? 23.396 0.322 -22.088 1.00 94.75 108 LYS A CA 1
ATOM 8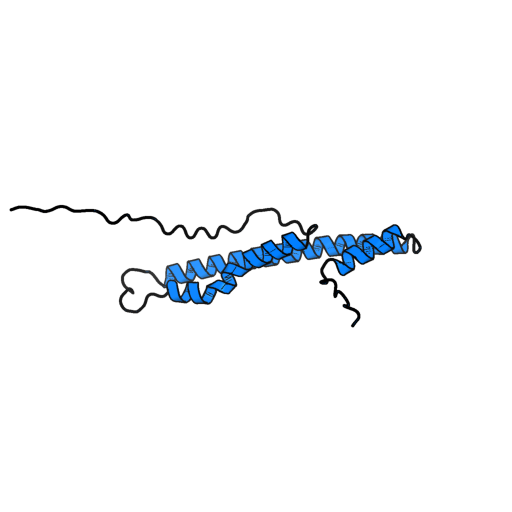11 C C . LYS A 1 108 ? 23.480 -0.879 -23.035 1.00 94.75 108 LYS A C 1
ATOM 813 O O . LYS A 1 108 ? 24.406 -0.942 -23.835 1.00 94.75 108 LYS A O 1
ATOM 818 N N . ASP A 1 109 ? 22.527 -1.805 -22.942 1.00 91.56 109 ASP A N 1
ATOM 819 C CA . ASP A 1 109 ? 22.452 -3.015 -23.768 1.00 91.56 109 ASP A CA 1
ATOM 820 C C . ASP A 1 109 ? 20.989 -3.299 -24.159 1.00 91.56 109 ASP A C 1
ATOM 822 O O . ASP A 1 109 ? 20.217 -3.913 -23.413 1.00 91.56 109 ASP A O 1
ATOM 826 N N . SER A 1 110 ? 20.586 -2.793 -25.331 1.00 88.62 110 SER A N 1
ATOM 827 C CA . SER A 1 110 ? 19.185 -2.786 -25.774 1.00 88.62 110 SER A CA 1
ATOM 828 C C . SER A 1 110 ? 18.629 -4.166 -26.102 1.00 88.62 110 SER A C 1
ATOM 830 O O . SER A 1 110 ? 17.413 -4.361 -26.001 1.00 88.62 110 SER A O 1
ATOM 832 N N . ASP A 1 111 ? 19.503 -5.101 -26.474 1.00 92.50 111 ASP A N 1
ATOM 833 C CA . ASP A 1 111 ? 19.139 -6.415 -27.009 1.00 92.50 111 ASP A CA 1
ATOM 834 C C . ASP A 1 111 ? 19.260 -7.522 -25.954 1.00 92.50 111 ASP A C 1
ATOM 836 O O . ASP A 1 111 ? 18.957 -8.691 -26.214 1.00 92.50 111 ASP A O 1
ATOM 840 N N . ASN A 1 112 ? 19.630 -7.155 -24.723 1.00 93.62 112 ASN A N 1
ATOM 841 C CA . ASN A 1 112 ? 19.716 -8.078 -23.608 1.00 93.62 112 ASN A CA 1
ATOM 842 C C . ASN A 1 112 ? 18.339 -8.649 -23.237 1.00 93.62 112 ASN A C 1
ATOM 844 O O . ASN A 1 112 ? 17.547 -8.061 -22.490 1.00 93.62 112 ASN A O 1
ATOM 848 N N . LEU A 1 113 ? 18.059 -9.855 -23.731 1.00 92.38 113 LEU A N 1
ATOM 849 C CA . LEU A 1 113 ? 16.796 -10.552 -23.494 1.00 92.38 113 LEU A CA 1
ATOM 850 C C . LEU A 1 113 ? 16.517 -10.804 -22.004 1.00 92.38 113 LEU A C 1
ATOM 852 O O . LEU A 1 113 ? 15.348 -10.920 -21.628 1.00 92.38 113 LEU A O 1
ATOM 856 N N . SER A 1 114 ? 17.551 -10.887 -21.158 1.00 94.12 114 SER A N 1
ATOM 857 C CA . SER A 1 114 ? 17.388 -11.043 -19.708 1.00 94.12 114 SER A CA 1
ATOM 858 C C . SER A 1 114 ? 16.792 -9.778 -19.087 1.00 94.12 114 SER A C 1
ATOM 860 O O . SER A 1 114 ? 15.742 -9.848 -18.443 1.00 94.12 114 SER A O 1
ATOM 862 N N . ILE A 1 115 ? 17.383 -8.614 -19.379 1.00 93.44 115 ILE A N 1
ATOM 863 C CA . ILE A 1 115 ? 16.917 -7.310 -18.883 1.00 93.44 115 ILE A CA 1
ATOM 864 C C . ILE A 1 115 ? 15.504 -7.007 -19.377 1.00 93.44 115 ILE A C 1
ATOM 866 O O . ILE A 1 115 ? 14.645 -6.585 -18.605 1.00 93.44 115 ILE A O 1
ATOM 870 N N . ILE A 1 116 ? 15.208 -7.297 -20.648 1.00 92.19 116 ILE A N 1
ATOM 871 C CA . ILE A 1 116 ? 13.864 -7.101 -21.209 1.00 92.19 116 ILE A CA 1
ATOM 872 C C . ILE A 1 116 ? 12.822 -7.949 -20.464 1.00 92.19 116 ILE A C 1
ATOM 874 O O . ILE A 1 116 ? 11.723 -7.468 -20.173 1.00 92.19 116 ILE A O 1
ATOM 878 N N . LYS A 1 117 ? 13.140 -9.214 -20.156 1.00 93.12 117 LYS A N 1
ATOM 879 C CA . LYS A 1 117 ? 12.236 -10.106 -19.415 1.00 93.12 117 LYS A CA 1
ATOM 880 C C . LYS A 1 117 ? 12.031 -9.634 -17.978 1.00 93.12 117 LYS A C 1
ATOM 882 O O . LYS A 1 117 ? 10.886 -9.583 -17.532 1.00 93.12 117 LYS A O 1
ATOM 887 N N . GLN A 1 118 ? 13.103 -9.266 -17.279 1.00 91.75 118 GLN A N 1
ATOM 888 C CA . GLN A 1 118 ? 13.028 -8.755 -15.908 1.00 91.75 118 GLN A CA 1
ATOM 889 C C . GLN A 1 118 ? 12.227 -7.451 -15.841 1.00 91.75 118 GLN A C 1
ATOM 891 O O . GLN A 1 118 ? 11.305 -7.340 -15.038 1.00 91.75 118 GLN A O 1
ATOM 896 N N . LEU A 1 119 ? 12.479 -6.512 -16.758 1.00 91.81 119 LEU A N 1
ATOM 897 C CA . LEU A 1 119 ? 11.749 -5.248 -16.828 1.00 91.81 119 LEU A CA 1
ATOM 898 C C . LEU A 1 119 ? 10.247 -5.465 -17.054 1.00 91.81 119 LEU A C 1
ATOM 900 O O . LEU A 1 119 ? 9.430 -4.829 -16.392 1.00 91.81 119 LEU A O 1
ATOM 904 N N . ARG A 1 120 ? 9.864 -6.386 -17.949 1.00 91.31 120 ARG A N 1
ATOM 905 C CA . ARG A 1 120 ? 8.452 -6.752 -18.159 1.00 91.31 120 ARG A CA 1
ATOM 906 C C . ARG A 1 120 ? 7.832 -7.387 -16.918 1.00 91.31 120 ARG A C 1
ATOM 908 O O . ARG A 1 120 ? 6.685 -7.073 -16.605 1.00 91.31 120 ARG A O 1
ATOM 915 N N . LYS A 1 121 ? 8.569 -8.258 -16.222 1.00 90.69 121 LYS A N 1
ATOM 916 C CA . LYS A 1 121 ? 8.108 -8.893 -14.982 1.00 90.69 121 LYS A CA 1
ATOM 917 C C . LYS A 1 121 ? 7.801 -7.835 -13.924 1.00 90.69 121 LYS A C 1
ATOM 919 O O . LYS A 1 121 ? 6.676 -7.795 -13.443 1.00 90.69 121 LYS A O 1
ATOM 924 N N . GLU A 1 122 ? 8.736 -6.932 -13.638 1.00 89.81 122 GLU A N 1
ATOM 925 C CA . GLU A 1 122 ? 8.536 -5.887 -12.624 1.00 89.81 122 GLU A CA 1
ATOM 926 C C . GLU A 1 122 ? 7.437 -4.886 -13.013 1.00 89.81 122 GLU A C 1
ATOM 928 O O . GLU A 1 122 ? 6.620 -4.500 -12.177 1.00 89.81 122 GLU A O 1
ATOM 933 N N . GLN A 1 123 ? 7.329 -4.527 -14.298 1.00 88.44 123 GLN A N 1
ATOM 934 C CA . GLN A 1 123 ? 6.264 -3.641 -14.787 1.00 88.44 123 GLN A CA 1
ATOM 935 C C . GLN A 1 123 ? 4.866 -4.261 -14.701 1.00 88.44 123 GLN A C 1
ATOM 937 O O . GLN A 1 123 ? 3.900 -3.532 -14.505 1.00 88.44 123 GLN A O 1
ATOM 942 N N . THR A 1 124 ? 4.742 -5.583 -14.852 1.00 88.19 124 THR A N 1
ATOM 943 C CA . THR A 1 124 ? 3.446 -6.286 -14.833 1.00 88.19 124 THR A CA 1
ATOM 944 C C . THR A 1 124 ? 3.110 -6.918 -13.488 1.00 88.19 124 THR A C 1
ATOM 946 O O . THR A 1 124 ? 1.964 -7.290 -13.277 1.00 88.19 124 THR A O 1
ATOM 949 N N . LYS A 1 125 ? 4.061 -6.970 -12.549 1.00 82.56 125 LYS A N 1
ATOM 950 C CA . LYS A 1 125 ? 3.931 -7.572 -11.212 1.00 82.56 125 LYS A CA 1
ATOM 951 C C . LYS A 1 125 ? 2.682 -7.141 -10.435 1.00 82.56 125 LYS A C 1
ATOM 953 O O . LYS A 1 125 ? 2.094 -7.946 -9.723 1.00 82.56 125 LYS A O 1
ATOM 958 N N . HIS A 1 126 ? 2.286 -5.881 -10.594 1.00 74.69 126 HIS A N 1
ATOM 959 C CA . HIS A 1 126 ? 1.161 -5.263 -9.887 1.00 74.69 126 HIS A CA 1
ATOM 960 C C . HIS A 1 126 ? -0.139 -5.275 -10.701 1.00 74.69 126 HIS A C 1
ATOM 962 O O . HIS A 1 126 ? -1.205 -4.949 -10.179 1.00 74.69 126 HIS A O 1
ATOM 968 N N . PHE A 1 127 ? -0.063 -5.638 -11.984 1.00 68.62 127 PHE A N 1
ATOM 969 C CA . PHE A 1 127 ? -1.233 -5.808 -12.825 1.00 68.62 127 PHE A CA 1
ATOM 970 C C . PHE A 1 127 ? -1.710 -7.251 -12.663 1.00 68.62 127 PHE A C 1
ATOM 972 O O . PHE A 1 127 ? -0.938 -8.176 -12.930 1.00 68.62 127 PHE A O 1
ATOM 979 N N . PRO A 1 128 ? -2.966 -7.490 -12.247 1.00 57.12 128 PRO A N 1
ATOM 980 C CA . PRO A 1 128 ? -3.517 -8.831 -12.327 1.00 57.12 128 PRO A CA 1
ATOM 981 C C . PRO A 1 128 ? -3.375 -9.272 -13.780 1.00 57.12 128 PRO A C 1
ATOM 983 O O . PRO A 1 128 ? -3.782 -8.549 -14.691 1.00 57.12 128 PRO A O 1
ATOM 986 N N . THR A 1 129 ? -2.731 -10.420 -14.002 1.00 52.44 129 THR A N 1
ATOM 987 C CA . THR A 1 129 ? -2.662 -11.011 -15.335 1.00 52.44 129 THR A CA 1
ATOM 988 C C . THR A 1 129 ? -4.097 -11.145 -15.814 1.00 52.44 129 THR A C 1
ATOM 990 O O . THR A 1 129 ? -4.856 -11.979 -15.319 1.00 52.44 129 THR A O 1
ATOM 993 N N . VAL A 1 130 ? -4.501 -10.281 -16.747 1.00 49.31 130 VAL A N 1
ATOM 994 C CA . VAL A 1 130 ? -5.709 -10.502 -17.524 1.00 49.31 130 VAL A CA 1
ATOM 995 C C . VAL A 1 130 ? -5.390 -11.771 -18.290 1.00 49.31 130 VAL A C 1
ATOM 997 O O . VAL A 1 130 ? -4.716 -11.737 -19.316 1.00 49.31 130 VAL A O 1
ATOM 1000 N N . LYS A 1 131 ? -5.777 -12.919 -17.727 1.00 45.22 131 LYS A N 1
ATOM 1001 C CA . LYS A 1 131 ? -5.894 -14.150 -18.488 1.00 45.22 131 LYS A CA 1
ATOM 1002 C C . LYS A 1 131 ? -6.919 -13.809 -19.553 1.00 45.22 131 LYS A C 1
ATOM 1004 O O . LYS A 1 131 ? -8.118 -13.810 -19.289 1.00 45.22 131 LYS A O 1
ATOM 1009 N N . THR A 1 132 ? -6.441 -13.426 -20.728 1.00 45.03 132 THR A N 1
ATOM 1010 C CA . THR A 1 132 ? -7.222 -13.464 -21.949 1.00 45.03 132 THR A CA 1
ATOM 1011 C C . THR A 1 132 ? -7.618 -14.921 -22.122 1.00 45.03 132 THR A C 1
ATOM 1013 O O . THR A 1 132 ? -6.888 -15.729 -22.689 1.00 45.03 132 THR A O 1
ATOM 1016 N N . HIS A 1 133 ? -8.760 -15.287 -21.547 1.00 42.66 133 HIS A N 1
ATOM 1017 C CA . HIS A 1 133 ? -9.501 -16.434 -22.020 1.00 42.66 133 HIS A CA 1
ATOM 1018 C C . HIS A 1 133 ? -9.882 -16.078 -23.452 1.00 42.66 133 HIS A C 1
ATOM 1020 O O . HIS A 1 133 ? -10.753 -15.243 -23.679 1.00 42.66 133 HIS A O 1
ATOM 1026 N N . ALA A 1 134 ? -9.125 -16.622 -24.404 1.00 39.12 134 ALA A N 1
ATOM 1027 C CA . ALA A 1 134 ? -9.559 -16.700 -25.782 1.00 39.12 134 ALA A CA 1
ATOM 1028 C C . ALA A 1 134 ? -10.891 -17.462 -25.765 1.00 39.12 134 ALA A C 1
ATOM 1030 O O . ALA A 1 134 ? -10.923 -18.633 -25.381 1.00 39.12 134 ALA A O 1
ATOM 1031 N N . VAL A 1 135 ? -11.973 -16.739 -26.050 1.00 42.91 135 VAL A N 1
ATOM 1032 C CA . VAL A 1 135 ? -13.286 -17.293 -26.392 1.00 42.91 135 VAL A CA 1
ATOM 1033 C C . VAL A 1 135 ? -13.320 -17.450 -27.901 1.00 42.91 135 VAL A C 1
ATOM 1035 O O . VAL A 1 135 ? -12.864 -16.500 -28.579 1.00 42.91 135 VAL A O 1
#

Sequence (135 aa):
MQAVFGRPLSTGPLQSTMAAPGGALNCEDFSMFQEVLKVMRTIDDRIVHGLNTTVPTASFSGKVDATQTCKELYESLMEAHLSRDKAIKSCITETSAVVGQLREERAKDSDNLSIIKQLRKEQTKHFPTVKTHAV

Secondary structure (DSSP, 8-state):
----------------------S---SSSHHHHHHHHHHHHHHHHTHHHHHHHHS--GGGTTS--HHHHHHHHHHHHHHHHHHHHHHHHHHHHHHHHHHHHHHHHHHH-TT-HHHHHHHHHHHHTTS--------

Radius of gyration: 25.37 Å; chains: 1; bounding box: 54×28×86 Å

Foldseek 3Di:
DDDDDDDDDDPDPPPPPLPQPPDDQDLVQVVSNVVSLVSLCVLVVCVVVQLVVLDDDPVCVVPHDSVVSVVVSVVVNVVSVVVSVVSVVVSCVVLVVVLVVLVVVCVVPVPPPVSVVVNVCSVCVPPDPPPPPPD

pLDDT: mean 75.9, std 19.75, range [37.09, 95.94]

Organism: Carassius auratus (NCBI:txid7957)

InterPro domains:
  IPR019171 Intermembrane space protein MIX23 [PF09774] (27-104)
  IPR019171 Intermembrane space protein MIX23 [PTHR31905] (18-125)